Protein AF-A0A382FRQ6-F1 (afdb_monomer_lite)

Structure (mmCIF, N/CA/C/O backbone):
data_AF-A0A382FRQ6-F1
#
_entry.id   AF-A0A382FRQ6-F1
#
loop_
_atom_site.group_PDB
_atom_site.id
_atom_site.type_symbol
_atom_site.label_atom_id
_atom_site.label_alt_id
_atom_site.label_comp_id
_atom_site.label_asym_id
_atom_site.label_entity_id
_atom_site.label_seq_id
_atom_site.pdbx_PDB_ins_code
_atom_site.Cartn_x
_atom_site.Cartn_y
_atom_site.Cartn_z
_atom_site.occupancy
_atom_site.B_iso_or_equiv
_atom_site.auth_seq_id
_atom_site.auth_comp_id
_atom_site.auth_asym_id
_atom_site.auth_atom_id
_atom_site.pdbx_PDB_model_num
ATOM 1 N N . VAL A 1 1 ? -7.088 -6.819 -3.704 1.00 47.34 1 VAL A N 1
ATOM 2 C CA . VAL A 1 1 ? -6.809 -6.415 -2.300 1.00 47.34 1 VAL A CA 1
ATOM 3 C C . VAL A 1 1 ? -5.387 -5.875 -2.237 1.00 47.34 1 VAL A C 1
ATOM 5 O O . VAL A 1 1 ? -4.521 -6.510 -2.837 1.00 47.34 1 VAL A O 1
ATOM 8 N N . PRO A 1 2 ? -5.138 -4.706 -1.618 1.00 60.22 2 PRO A N 1
ATOM 9 C CA . PRO A 1 2 ? -3.780 -4.191 -1.448 1.00 60.22 2 PRO A CA 1
ATOM 10 C C . PRO A 1 2 ? -2.898 -5.251 -0.771 1.00 60.22 2 PRO A C 1
ATOM 12 O O . PRO A 1 2 ? -3.379 -5.996 0.079 1.00 60.22 2 PRO A O 1
ATOM 15 N N . LEU A 1 3 ? -1.625 -5.347 -1.171 1.00 59.47 3 LEU A N 1
ATOM 16 C CA . LEU A 1 3 ? -0.687 -6.388 -0.712 1.00 59.47 3 LEU A CA 1
ATOM 17 C C . LEU A 1 3 ? -0.562 -6.438 0.825 1.00 59.47 3 LEU A C 1
ATOM 19 O O . LEU A 1 3 ? -0.280 -7.487 1.403 1.00 59.47 3 LEU A O 1
ATOM 23 N N . ASP A 1 4 ? -0.820 -5.308 1.485 1.00 76.50 4 ASP A N 1
ATOM 24 C CA . ASP A 1 4 ? -0.735 -5.163 2.928 1.00 76.50 4 ASP A CA 1
ATOM 25 C C . ASP A 1 4 ? -2.070 -5.500 3.617 1.00 76.50 4 ASP A C 1
ATOM 27 O O . ASP A 1 4 ? -3.002 -4.692 3.695 1.00 76.50 4 ASP A O 1
ATOM 31 N N . ARG A 1 5 ? -2.170 -6.735 4.128 1.00 81.25 5 ARG A N 1
ATOM 32 C CA . ARG A 1 5 ? -3.364 -7.230 4.843 1.00 81.25 5 ARG A CA 1
ATOM 33 C C . ARG A 1 5 ? -3.724 -6.368 6.051 1.00 81.25 5 ARG A C 1
ATOM 35 O O . ARG A 1 5 ? -4.899 -6.306 6.404 1.00 81.25 5 ARG A O 1
ATOM 42 N N . ARG A 1 6 ? -2.739 -5.723 6.680 1.00 87.44 6 ARG A N 1
ATOM 43 C CA . ARG A 1 6 ? -2.962 -4.852 7.834 1.00 87.44 6 ARG A CA 1
ATOM 44 C C . ARG A 1 6 ? -3.715 -3.587 7.427 1.00 87.44 6 ARG A C 1
ATOM 46 O O . ARG A 1 6 ? -4.753 -3.295 8.011 1.00 87.44 6 ARG A O 1
ATOM 53 N N . VAL A 1 7 ? -3.239 -2.895 6.390 1.00 85.81 7 VAL A N 1
ATOM 54 C CA . VAL A 1 7 ? -3.886 -1.679 5.861 1.00 85.81 7 VAL A CA 1
ATOM 55 C C . VAL A 1 7 ? -5.318 -1.981 5.423 1.00 85.81 7 VAL A C 1
ATOM 57 O O . VAL A 1 7 ? -6.222 -1.179 5.646 1.00 85.81 7 VAL A O 1
ATOM 60 N N . TRP A 1 8 ? -5.550 -3.167 4.853 1.00 88.50 8 TRP A N 1
ATOM 61 C CA . TRP A 1 8 ? -6.897 -3.603 4.498 1.00 88.50 8 TRP A CA 1
ATOM 62 C C . TRP A 1 8 ? -7.818 -3.748 5.718 1.00 88.50 8 TRP A C 1
ATOM 64 O O . TRP A 1 8 ? -8.946 -3.266 5.693 1.00 88.50 8 TRP A O 1
ATOM 74 N N . GLN A 1 9 ? -7.342 -4.355 6.809 1.00 90.50 9 GLN A N 1
ATOM 75 C CA . GLN A 1 9 ? -8.123 -4.477 8.046 1.00 90.50 9 GLN A CA 1
ATOM 76 C C . GLN A 1 9 ? -8.423 -3.118 8.686 1.00 90.50 9 GLN A C 1
ATOM 78 O O . GLN A 1 9 ? -9.550 -2.892 9.120 1.00 90.50 9 GLN A O 1
ATOM 83 N N . GLU A 1 10 ? -7.444 -2.210 8.707 1.00 91.25 10 GLU A N 1
ATOM 84 C CA . GLU A 1 10 ? -7.626 -0.837 9.197 1.00 91.25 10 GLU A CA 1
ATOM 85 C C . GLU A 1 10 ? -8.672 -0.087 8.352 1.00 91.25 10 GLU A C 1
ATOM 87 O O . GLU A 1 10 ? -9.565 0.562 8.896 1.00 91.25 10 GLU A O 1
ATOM 92 N N . SER A 1 11 ? -8.629 -0.259 7.028 1.00 90.06 11 SER A N 1
ATOM 93 C CA . SER A 1 11 ? -9.592 0.338 6.093 1.00 90.06 11 SER A CA 1
ATOM 94 C C . SER A 1 11 ? -11.012 -0.194 6.307 1.00 90.06 11 SER A C 1
ATOM 96 O O . SER A 1 11 ? -11.962 0.584 6.364 1.00 90.06 11 SER A O 1
ATOM 98 N N . CYS A 1 12 ? -11.168 -1.510 6.485 1.00 90.38 12 CYS A N 1
ATOM 99 C CA . CYS A 1 12 ? -12.462 -2.116 6.798 1.00 90.38 12 CYS A CA 1
ATOM 100 C C . CYS A 1 12 ? -13.008 -1.640 8.148 1.00 90.38 12 CYS A C 1
ATOM 102 O O . CYS A 1 12 ? -14.186 -1.315 8.234 1.00 90.38 12 CYS A O 1
ATOM 104 N N . ALA A 1 13 ? -12.166 -1.542 9.181 1.00 92.62 13 ALA A N 1
ATOM 105 C CA . ALA A 1 13 ? -12.591 -1.066 10.496 1.00 92.62 13 ALA A CA 1
ATOM 106 C C . ALA A 1 13 ? -13.077 0.394 10.458 1.00 92.62 13 ALA A C 1
ATOM 108 O O . ALA A 1 13 ? -14.084 0.725 11.082 1.00 92.62 13 ALA A O 1
ATOM 109 N N . LEU A 1 14 ? -12.397 1.260 9.698 1.00 92.00 14 LEU A N 1
ATOM 110 C CA . LEU A 1 14 ? -12.818 2.649 9.491 1.00 92.00 14 LEU A CA 1
ATOM 111 C C . LEU A 1 14 ? -14.135 2.736 8.710 1.00 92.00 14 LEU A C 1
ATOM 113 O O . LEU A 1 14 ? -15.026 3.491 9.098 1.00 92.00 14 LEU A O 1
ATOM 117 N N . ARG A 1 15 ? -14.297 1.921 7.664 1.00 92.88 15 ARG A N 1
ATOM 118 C CA . ARG A 1 15 ? -15.562 1.816 6.926 1.00 92.88 15 ARG A CA 1
ATOM 119 C C . ARG A 1 15 ? -16.701 1.352 7.835 1.00 92.88 15 ARG A C 1
ATOM 121 O O . ARG A 1 15 ? -17.777 1.940 7.808 1.00 92.88 15 ARG A O 1
ATOM 128 N N . ASP A 1 16 ? -16.474 0.326 8.653 1.00 92.25 16 ASP A N 1
ATOM 129 C CA . ASP A 1 16 ? -17.487 -0.228 9.564 1.00 92.25 16 ASP A CA 1
ATOM 130 C C . ASP A 1 16 ? -17.875 0.764 10.670 1.00 92.25 16 ASP A C 1
ATOM 132 O O . ASP A 1 16 ? -19.008 0.754 11.149 1.00 92.25 16 ASP A O 1
ATOM 136 N N . ALA A 1 17 ? -16.966 1.674 11.026 1.00 93.69 17 ALA A N 1
ATOM 137 C CA . ALA A 1 17 ? -17.248 2.818 11.887 1.00 93.69 17 ALA A CA 1
ATOM 138 C C . ALA A 1 17 ? -18.015 3.958 11.174 1.00 93.69 17 ALA A C 1
ATOM 140 O O . ALA A 1 17 ? -18.322 4.971 11.802 1.00 93.69 17 ALA A O 1
ATOM 141 N N . GLY A 1 18 ? -18.357 3.796 9.891 1.00 92.56 18 GLY A N 1
ATOM 142 C CA . GLY A 1 18 ? -19.164 4.733 9.107 1.00 92.56 18 GLY A CA 1
ATOM 143 C C . GLY A 1 18 ? -18.369 5.830 8.399 1.00 92.56 18 GLY A C 1
ATOM 144 O O . GLY A 1 18 ? -18.969 6.798 7.933 1.00 92.56 18 GLY A O 1
ATOM 145 N N . TYR A 1 19 ? -17.041 5.712 8.320 1.00 91.44 19 TYR A N 1
ATOM 146 C CA . TYR A 1 19 ? -16.209 6.671 7.597 1.00 91.44 19 TYR A CA 1
ATOM 147 C C . TYR A 1 19 ? -16.111 6.331 6.109 1.00 91.44 19 TYR A C 1
ATOM 149 O O . TYR A 1 19 ? -16.111 5.166 5.711 1.00 91.44 19 TYR A O 1
ATOM 157 N N . GLU A 1 20 ? -15.969 7.366 5.284 1.00 92.44 20 GLU A N 1
ATOM 158 C CA . GLU A 1 20 ? -15.590 7.214 3.882 1.00 92.44 20 GLU A CA 1
ATOM 159 C C . GLU A 1 20 ? -14.093 6.895 3.802 1.00 92.44 20 GLU A C 1
ATOM 161 O O . GLU A 1 20 ? -13.253 7.654 4.292 1.00 92.44 20 GLU A O 1
ATOM 166 N N . VAL A 1 21 ? -13.759 5.742 3.221 1.00 92.25 21 VAL A N 1
ATOM 167 C CA . VAL A 1 21 ? -12.384 5.243 3.154 1.00 92.25 2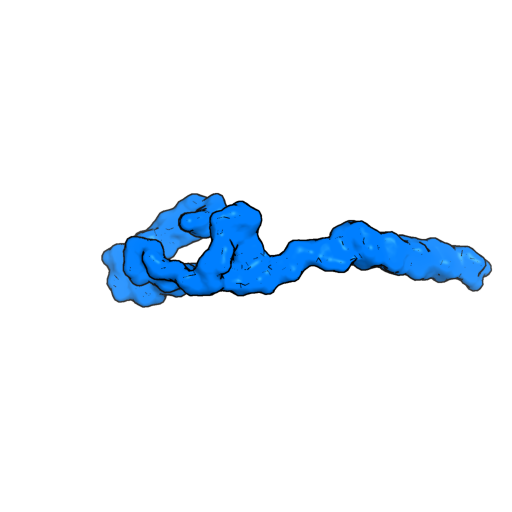1 VAL A CA 1
ATOM 168 C C . VAL A 1 21 ? -11.964 5.094 1.703 1.00 92.25 21 VAL A C 1
ATOM 170 O O . VAL A 1 21 ? -12.634 4.438 0.903 1.00 92.25 21 VAL A O 1
ATOM 173 N N . VAL A 1 22 ? -10.805 5.669 1.395 1.00 90.38 22 VAL A N 1
ATOM 174 C CA . VAL A 1 22 ? -10.168 5.598 0.084 1.00 90.38 22 VAL A CA 1
ATOM 175 C C . VAL A 1 22 ? -8.750 5.068 0.262 1.00 90.38 22 VAL A C 1
ATOM 177 O O . VAL A 1 22 ? -7.985 5.574 1.081 1.00 90.38 22 VAL A O 1
ATOM 180 N N . VAL A 1 23 ? -8.388 4.047 -0.511 1.00 88.44 23 VAL A N 1
ATOM 181 C CA . VAL A 1 23 ? -7.065 3.419 -0.481 1.00 88.44 23 VAL A CA 1
ATOM 182 C C . VAL A 1 23 ? -6.323 3.753 -1.766 1.00 88.44 23 VAL A C 1
ATOM 184 O O . VAL A 1 23 ? -6.775 3.418 -2.856 1.00 88.44 23 VAL A O 1
ATOM 187 N N . ILE A 1 24 ? -5.153 4.377 -1.642 1.00 87.25 24 ILE A N 1
ATOM 188 C CA . ILE A 1 24 ? -4.288 4.718 -2.776 1.00 87.25 24 ILE A CA 1
ATOM 189 C C . ILE A 1 24 ? -3.053 3.822 -2.719 1.00 87.25 24 ILE A C 1
ATOM 191 O O . ILE A 1 24 ? -2.351 3.800 -1.708 1.00 87.25 24 ILE A O 1
ATOM 195 N N . CYS A 1 25 ? -2.786 3.062 -3.780 1.00 80.88 25 CYS A N 1
ATOM 196 C CA . CYS A 1 25 ? -1.635 2.160 -3.829 1.00 80.88 25 CYS A CA 1
ATOM 197 C C . CYS A 1 25 ? -1.002 2.074 -5.227 1.00 80.88 25 CYS A C 1
ATOM 199 O O . CYS A 1 25 ? -1.658 2.369 -6.228 1.00 80.88 25 CYS A O 1
ATOM 201 N N . PRO A 1 26 ? 0.278 1.678 -5.338 1.00 78.56 26 PRO A N 1
ATOM 202 C CA . PRO A 1 26 ? 0.908 1.492 -6.636 1.00 78.56 26 PRO A CA 1
ATOM 203 C C . PRO A 1 26 ? 0.323 0.277 -7.361 1.00 78.56 26 PRO A C 1
ATOM 205 O O . PRO A 1 26 ? 0.029 -0.763 -6.764 1.00 78.56 26 PRO A O 1
ATOM 208 N N . ARG A 1 27 ? 0.194 0.392 -8.683 1.00 74.19 27 ARG A N 1
ATOM 209 C CA . ARG A 1 27 ? -0.186 -0.712 -9.564 1.00 74.19 27 ARG A CA 1
ATOM 210 C C . ARG A 1 27 ? 0.901 -1.787 -9.516 1.00 74.19 27 ARG A C 1
ATOM 212 O O . ARG A 1 27 ? 2.073 -1.496 -9.735 1.00 74.19 27 ARG A O 1
ATOM 219 N N . MET A 1 28 ? 0.510 -3.025 -9.235 1.00 65.62 28 MET A N 1
ATOM 220 C CA . MET A 1 28 ? 1.424 -4.160 -9.075 1.00 65.62 28 MET A CA 1
ATOM 221 C C . MET A 1 28 ? 1.131 -5.246 -10.115 1.00 65.62 28 MET A C 1
ATOM 223 O O . MET A 1 28 ? 0.021 -5.317 -10.652 1.00 65.62 28 MET A O 1
ATOM 227 N N . ARG A 1 29 ? 2.124 -6.101 -10.403 1.00 56.59 29 ARG A N 1
ATOM 228 C CA . ARG A 1 29 ? 2.007 -7.204 -11.374 1.00 56.59 29 ARG A CA 1
ATOM 229 C C . ARG A 1 29 ? 0.761 -8.054 -11.081 1.00 56.59 29 ARG A C 1
ATOM 231 O O . ARG A 1 29 ? 0.675 -8.679 -10.032 1.00 56.59 29 ARG A O 1
ATOM 238 N N . GLY A 1 30 ? -0.194 -8.057 -12.013 1.00 59.78 30 GLY A N 1
ATOM 239 C CA . GLY A 1 30 ? -1.447 -8.821 -11.926 1.00 59.78 30 GLY A CA 1
ATOM 240 C C . GLY A 1 30 ? -2.704 -8.012 -11.580 1.00 59.78 30 GLY A C 1
ATOM 241 O O . GLY A 1 30 ? -3.801 -8.512 -11.796 1.00 59.78 30 GLY A O 1
ATOM 242 N N . PHE A 1 31 ? -2.579 -6.760 -11.127 1.00 59.22 31 PHE A N 1
ATOM 243 C CA . PHE A 1 31 ? -3.719 -5.880 -10.842 1.00 59.22 31 PHE A CA 1
ATOM 244 C C . PHE A 1 31 ? -3.708 -4.681 -11.791 1.00 59.22 31 PHE A C 1
ATOM 246 O O . PHE A 1 31 ? -2.967 -3.719 -11.595 1.00 59.22 31 PHE A O 1
ATOM 253 N N . THR A 1 32 ? -4.493 -4.763 -12.867 1.00 57.50 32 THR A N 1
ATOM 254 C CA . THR A 1 32 ? -4.438 -3.817 -13.992 1.00 57.50 32 THR A CA 1
ATOM 255 C C . THR A 1 32 ? -5.501 -2.723 -13.985 1.00 57.50 32 THR A C 1
ATOM 257 O O . THR A 1 32 ? -5.377 -1.773 -14.755 1.00 57.50 32 THR A O 1
ATOM 260 N N . GLU A 1 33 ? -6.520 -2.814 -13.137 1.00 68.00 33 GLU A N 1
ATOM 261 C CA . GLU A 1 33 ? -7.548 -1.774 -13.092 1.00 68.00 33 GLU A CA 1
ATOM 262 C C . GLU A 1 33 ? -7.077 -0.563 -12.268 1.00 68.00 33 GLU A C 1
ATOM 264 O O . GLU A 1 33 ? -6.570 -0.748 -11.156 1.00 68.00 33 GLU A O 1
ATOM 269 N N . PRO A 1 34 ? -7.168 0.661 -12.829 1.00 71.06 34 PRO A N 1
ATOM 270 C CA . PRO A 1 34 ? -6.702 1.893 -12.187 1.00 71.06 34 PRO A CA 1
ATOM 271 C C . PRO A 1 34 ? -7.610 2.349 -11.040 1.00 71.06 34 PRO A C 1
ATOM 273 O O . PRO A 1 34 ? -7.161 3.069 -10.151 1.00 71.06 34 PRO A O 1
ATOM 276 N N . GLU A 1 35 ? -8.865 1.921 -11.046 1.00 80.62 35 GLU A N 1
ATOM 277 C CA . GLU A 1 35 ? -9.858 2.210 -10.022 1.00 80.62 35 GLU A CA 1
ATOM 278 C C . GLU A 1 35 ? -10.703 0.956 -9.812 1.00 80.62 35 GLU A C 1
ATOM 280 O O . GLU A 1 35 ? -11.116 0.315 -10.776 1.00 80.62 35 GLU A O 1
ATOM 285 N N . GLU A 1 36 ? -10.923 0.584 -8.555 1.00 86.19 36 GLU A N 1
ATOM 286 C CA . GLU A 1 36 ? -11.724 -0.579 -8.182 1.00 86.19 36 GLU A CA 1
ATOM 287 C C . GLU A 1 36 ? -12.437 -0.292 -6.857 1.00 86.19 36 GLU A C 1
ATOM 289 O O . GLU A 1 36 ? -11.844 0.281 -5.94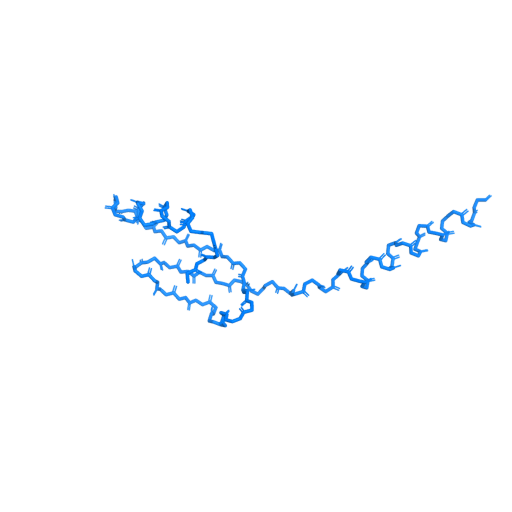5 1.00 86.19 36 GLU A O 1
ATOM 294 N N . VAL A 1 37 ? -13.697 -0.704 -6.722 1.00 86.38 37 VAL A N 1
ATOM 295 C CA . VAL A 1 37 ? -14.418 -0.634 -5.443 1.00 86.38 37 VAL A CA 1
ATOM 296 C C . VAL A 1 37 ? -14.457 -2.029 -4.839 1.00 86.38 37 VAL A C 1
ATOM 298 O O . VAL A 1 37 ? -15.039 -2.942 -5.419 1.00 86.38 37 VAL A O 1
ATOM 301 N N . ILE A 1 38 ? -13.845 -2.194 -3.667 1.00 85.31 38 ILE A N 1
ATOM 302 C CA . ILE A 1 38 ? -13.790 -3.472 -2.950 1.00 85.31 38 ILE A CA 1
ATOM 303 C C . ILE A 1 38 ? -14.494 -3.286 -1.609 1.00 85.31 38 ILE A C 1
ATOM 305 O O . ILE A 1 38 ? -14.103 -2.426 -0.828 1.00 85.31 38 ILE A O 1
ATOM 309 N N . ASP A 1 39 ? -15.539 -4.069 -1.340 1.00 83.94 39 ASP A N 1
ATOM 310 C CA . ASP A 1 39 ? -16.335 -4.001 -0.104 1.00 83.94 39 ASP A CA 1
ATOM 311 C C . ASP A 1 39 ? -16.770 -2.568 0.283 1.00 83.94 39 ASP A C 1
ATOM 313 O O . ASP A 1 39 ? -16.742 -2.184 1.455 1.00 83.94 39 ASP A O 1
ATOM 317 N N . GLY A 1 40 ? -17.128 -1.752 -0.716 1.00 83.06 40 GLY A N 1
ATOM 318 C CA . GLY A 1 40 ? -17.530 -0.351 -0.535 1.00 83.06 40 GLY A CA 1
ATOM 319 C C . GLY A 1 40 ? -16.383 0.637 -0.283 1.00 83.06 40 GLY A C 1
ATOM 320 O O . GLY A 1 40 ? -16.650 1.809 -0.047 1.00 83.06 40 GLY A O 1
ATOM 321 N N . ILE A 1 41 ? -15.125 0.192 -0.341 1.00 87.88 41 ILE A N 1
ATOM 322 C CA . ILE A 1 41 ? -13.921 1.022 -0.206 1.00 87.88 41 I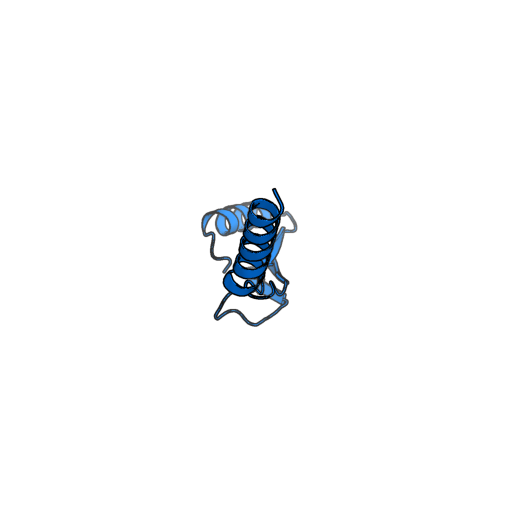LE A CA 1
ATOM 323 C C . ILE A 1 41 ? -13.385 1.333 -1.601 1.00 87.88 41 ILE A C 1
ATOM 325 O O . ILE A 1 41 ? -13.201 0.427 -2.420 1.00 87.88 41 ILE A O 1
ATOM 329 N N . GLN A 1 42 ? -13.110 2.608 -1.869 1.00 89.94 42 GLN A N 1
ATOM 330 C CA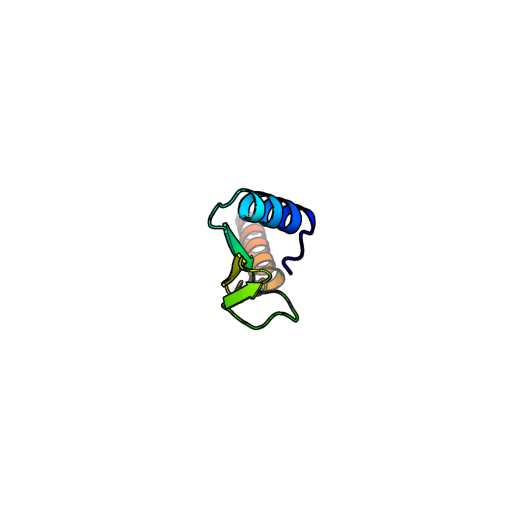 . GLN A 1 42 ? -12.607 3.052 -3.165 1.00 89.94 42 GLN A CA 1
ATOM 331 C C . GLN A 1 42 ? -11.092 2.844 -3.234 1.00 89.94 42 GLN A C 1
ATOM 333 O O . GLN A 1 42 ? -10.351 3.334 -2.382 1.00 89.94 42 GLN A O 1
ATOM 338 N N . VAL A 1 43 ? -10.616 2.085 -4.219 1.00 88.31 43 VAL A N 1
ATOM 339 C CA . VAL A 1 43 ? -9.201 1.735 -4.373 1.00 88.31 43 VAL A CA 1
ATOM 340 C C . VAL A 1 43 ? -8.656 2.360 -5.650 1.00 88.31 43 VAL A C 1
ATOM 342 O O . VAL A 1 43 ? -8.987 1.927 -6.752 1.00 88.31 43 VAL A O 1
ATOM 345 N N . TYR A 1 44 ? -7.765 3.336 -5.499 1.00 87.00 44 TYR A N 1
ATOM 346 C CA . TYR A 1 44 ? -7.056 3.976 -6.603 1.00 87.00 44 TYR A CA 1
ATOM 347 C C . TYR A 1 44 ? -5.667 3.372 -6.772 1.00 87.00 44 TYR A C 1
ATOM 349 O O . TYR A 1 44 ? -4.837 3.394 -5.859 1.00 87.00 44 TYR A O 1
ATOM 357 N N . ARG A 1 45 ? -5.397 2.851 -7.971 1.00 84.62 45 ARG A N 1
ATOM 358 C CA . ARG A 1 45 ? -4.112 2.255 -8.335 1.00 84.62 45 ARG A CA 1
ATOM 359 C C . ARG A 1 45 ? -3.360 3.157 -9.294 1.00 84.62 45 ARG A C 1
ATOM 361 O O . ARG A 1 45 ? -3.643 3.188 -10.491 1.00 84.62 45 ARG A O 1
ATOM 368 N N . HIS A 1 46 ? -2.364 3.872 -8.781 1.00 78.50 46 HIS A N 1
ATOM 369 C CA . HIS A 1 46 ? -1.524 4.715 -9.627 1.00 78.50 46 HIS A CA 1
ATOM 370 C C . HIS A 1 46 ? -0.448 3.876 -10.319 1.00 78.50 46 HIS A C 1
ATOM 372 O O . HIS A 1 46 ? 0.150 2.982 -9.717 1.00 78.50 46 HIS A O 1
ATOM 378 N N . TRP A 1 47 ? -0.193 4.152 -11.602 1.00 67.56 47 TRP A N 1
ATOM 379 C CA . TRP A 1 47 ? 0.927 3.541 -12.313 1.00 67.56 47 TRP A CA 1
ATOM 380 C C . TRP A 1 47 ? 2.220 3.964 -11.623 1.00 67.56 47 TRP A C 1
ATOM 382 O O . TRP A 1 47 ? 2.607 5.132 -11.676 1.00 67.56 47 TRP A O 1
ATOM 392 N N . ILE A 1 48 ? 2.884 3.019 -10.964 1.00 62.38 48 ILE A N 1
ATOM 393 C CA . ILE A 1 48 ? 4.293 3.187 -10.660 1.00 62.38 48 ILE A CA 1
ATOM 394 C C . ILE A 1 48 ? 5.015 2.688 -11.902 1.00 62.38 48 ILE A C 1
ATOM 396 O O . ILE A 1 48 ? 4.807 1.555 -12.339 1.00 62.38 48 ILE A O 1
ATOM 400 N N . SER A 1 49 ? 5.772 3.574 -12.546 1.00 54.12 49 SER A N 1
ATOM 401 C CA . SER A 1 49 ? 6.671 3.141 -13.605 1.00 54.12 49 SER A CA 1
ATOM 402 C C . SER A 1 49 ? 7.636 2.176 -12.944 1.00 54.12 49 SER A C 1
ATOM 404 O O . SER A 1 49 ? 8.455 2.625 -12.146 1.00 54.12 49 SER A O 1
ATOM 406 N N . GLU A 1 50 ? 7.440 0.877 -13.212 1.00 51.47 50 GLU A N 1
ATOM 407 C CA . GLU A 1 50 ? 8.320 -0.230 -12.834 1.00 51.47 50 GLU A CA 1
ATOM 408 C C . GLU A 1 50 ? 9.740 0.295 -12.940 1.00 51.47 50 GLU A C 1
ATOM 410 O O . GLU A 1 50 ? 10.164 0.606 -14.047 1.00 51.47 50 GLU A O 1
ATOM 415 N N . GLU A 1 51 ? 10.350 0.559 -11.783 1.00 48.81 51 GLU A N 1
ATOM 416 C CA . GLU A 1 51 ? 11.748 0.904 -11.558 1.00 48.81 51 GLU A CA 1
ATOM 417 C C . GLU A 1 51 ? 12.548 1.151 -12.843 1.00 48.81 51 GLU A C 1
ATOM 419 O O . GLU A 1 51 ? 13.503 0.440 -13.155 1.00 48.81 51 GLU A O 1
ATOM 424 N N . ALA A 1 52 ? 12.222 2.223 -13.571 1.00 45.47 52 ALA A N 1
ATOM 425 C CA . ALA A 1 52 ? 12.964 2.613 -14.767 1.00 45.47 52 ALA A CA 1
ATOM 426 C C . ALA A 1 52 ? 14.400 3.066 -14.409 1.00 45.47 52 ALA A C 1
ATOM 428 O O . ALA A 1 52 ? 15.160 3.495 -15.273 1.00 45.47 52 ALA A O 1
ATOM 429 N N . GLY A 1 53 ? 14.782 2.967 -13.128 1.00 50.78 53 GLY A N 1
ATOM 430 C CA . GLY A 1 53 ? 16.059 3.380 -12.569 1.00 50.78 53 GLY A CA 1
ATOM 431 C C . GLY A 1 53 ? 16.888 2.290 -11.885 1.00 50.78 53 GLY A C 1
ATOM 432 O O . GLY A 1 53 ? 18.027 2.594 -11.551 1.00 50.78 53 GLY A O 1
ATOM 433 N N . ALA A 1 54 ? 16.416 1.049 -11.694 1.00 57.72 54 ALA A N 1
ATOM 434 C CA . ALA A 1 54 ? 17.162 0.110 -10.836 1.00 57.72 54 ALA A CA 1
ATOM 435 C C . ALA A 1 54 ? 18.534 -0.295 -11.410 1.00 57.72 54 ALA A C 1
ATOM 437 O O . ALA A 1 54 ? 19.491 -0.448 -10.660 1.00 57.72 54 ALA A O 1
ATOM 438 N N . VAL A 1 55 ? 18.661 -0.415 -12.738 1.00 61.41 55 VAL A N 1
ATOM 439 C CA . VAL A 1 55 ? 19.944 -0.766 -13.382 1.00 61.41 55 VAL A CA 1
ATOM 440 C C . VAL A 1 55 ? 20.519 0.400 -14.180 1.00 61.41 55 VAL A C 1
ATOM 442 O O . VAL A 1 55 ? 21.689 0.735 -14.026 1.00 61.41 55 VAL A O 1
ATOM 445 N N . GLY A 1 56 ? 19.710 1.059 -15.016 1.00 66.25 56 GLY A N 1
ATOM 446 C CA . GLY A 1 56 ? 20.187 2.166 -15.854 1.00 66.25 56 GLY A CA 1
ATOM 447 C C . GLY A 1 56 ? 20.551 3.421 -15.054 1.00 66.25 56 GLY A C 1
ATOM 448 O O . GLY A 1 56 ? 21.577 4.045 -15.324 1.00 66.25 56 GLY A O 1
ATOM 449 N N . GLY A 1 57 ? 19.738 3.760 -14.047 1.00 67.12 57 GLY A N 1
ATOM 450 C CA . GLY A 1 57 ? 20.014 4.857 -13.114 1.00 67.12 57 GLY A CA 1
ATOM 451 C C . GLY A 1 57 ? 21.246 4.561 -12.264 1.00 67.12 57 GLY A C 1
ATOM 452 O O . GLY A 1 57 ? 22.180 5.357 -12.250 1.00 67.12 57 GLY A O 1
ATOM 453 N N . PHE A 1 58 ? 21.302 3.359 -11.687 1.00 69.00 58 PHE A N 1
ATOM 454 C CA . PHE A 1 58 ? 22.450 2.884 -10.913 1.00 69.00 58 PHE A CA 1
ATOM 455 C C . PHE A 1 58 ? 23.771 2.927 -11.701 1.00 69.00 58 PHE A C 1
ATOM 457 O O . PHE A 1 58 ? 24.758 3.480 -11.225 1.00 69.00 58 PHE A O 1
ATOM 464 N N . LEU A 1 59 ? 23.805 2.408 -12.936 1.00 78.31 59 LEU A N 1
ATOM 465 C CA . LEU A 1 59 ? 25.016 2.432 -13.768 1.00 78.31 59 LEU A CA 1
ATOM 466 C C . LEU A 1 59 ? 25.461 3.857 -14.104 1.00 78.31 59 LEU A C 1
ATOM 468 O O . LEU A 1 59 ? 26.660 4.137 -14.137 1.00 78.31 59 LEU A O 1
ATOM 472 N N . ARG A 1 60 ? 24.515 4.765 -14.355 1.00 79.88 60 ARG A N 1
ATOM 473 C CA . ARG A 1 60 ? 24.812 6.171 -14.636 1.00 79.88 60 ARG A CA 1
ATOM 474 C C . ARG A 1 60 ? 25.355 6.898 -13.404 1.00 79.88 60 ARG A C 1
ATOM 476 O O . ARG A 1 60 ? 26.331 7.633 -13.524 1.00 79.88 60 ARG A O 1
ATOM 483 N N . GLU A 1 61 ? 24.760 6.681 -12.237 1.00 79.56 61 GLU A N 1
ATOM 484 C CA . GLU A 1 61 ? 25.266 7.230 -10.976 1.00 79.56 61 GLU A CA 1
ATOM 485 C C . GLU A 1 61 ? 26.677 6.711 -10.693 1.00 79.56 61 GLU A C 1
ATOM 487 O O . GLU A 1 61 ? 27.603 7.506 -10.519 1.00 79.56 61 GLU A O 1
ATOM 492 N N . TYR A 1 62 ? 26.874 5.393 -10.775 1.00 81.19 62 TYR A N 1
ATOM 493 C CA . TYR A 1 62 ? 28.158 4.757 -10.495 1.00 81.19 62 TYR A CA 1
ATOM 494 C C . TYR A 1 62 ? 29.257 5.196 -11.472 1.00 81.19 62 TYR A C 1
ATOM 496 O O . TYR A 1 62 ? 30.364 5.532 -11.059 1.00 81.19 62 TYR A O 1
ATOM 504 N N . SER A 1 63 ? 28.954 5.267 -12.772 1.00 85.69 63 SER A N 1
ATOM 505 C CA . SER A 1 63 ? 29.916 5.742 -13.779 1.00 85.69 63 SER A CA 1
ATOM 506 C C . SER A 1 63 ? 30.284 7.217 -13.604 1.00 85.69 63 SER A C 1
ATOM 508 O O . SER A 1 63 ? 31.443 7.576 -13.803 1.00 85.69 63 SER A O 1
ATOM 510 N N . SER A 1 64 ? 29.341 8.071 -13.191 1.00 85.25 64 SER A N 1
ATOM 511 C CA . SER A 1 64 ? 29.631 9.482 -12.913 1.00 85.25 64 SER A CA 1
ATOM 512 C C . SER A 1 64 ? 30.535 9.670 -11.690 1.00 85.25 64 SER A C 1
ATOM 514 O O . SER A 1 64 ? 31.444 10.499 -11.729 1.00 85.25 64 SER A O 1
ATOM 516 N N . ALA A 1 65 ? 30.337 8.857 -10.648 1.00 83.38 65 ALA A N 1
ATOM 517 C CA . ALA A 1 65 ? 31.191 8.840 -9.467 1.00 83.38 65 ALA A CA 1
ATOM 518 C C . ALA A 1 65 ? 32.611 8.372 -9.822 1.00 83.38 65 ALA A C 1
ATOM 520 O O . ALA A 1 65 ? 33.577 9.069 -9.521 1.00 83.38 65 ALA A O 1
ATOM 521 N N . LEU A 1 66 ? 32.724 7.264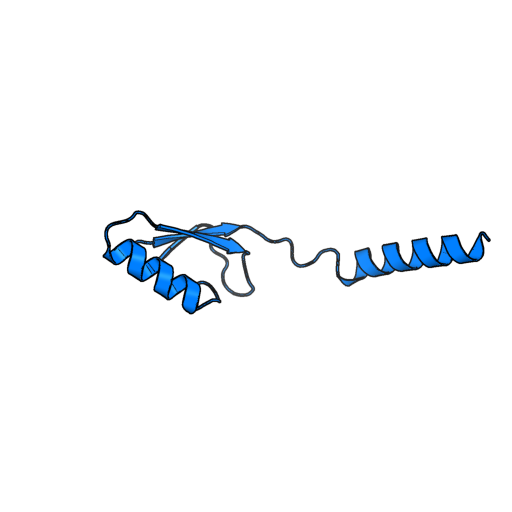 -10.565 1.00 85.00 66 LEU A N 1
ATOM 522 C CA . LEU A 1 66 ? 34.004 6.721 -11.022 1.00 85.00 66 LEU A CA 1
ATOM 523 C C . LEU A 1 66 ? 34.784 7.737 -11.875 1.00 85.00 66 LEU A C 1
ATOM 525 O O . LEU A 1 66 ? 35.984 7.922 -11.699 1.00 85.00 66 LEU A O 1
ATOM 529 N N . TRP A 1 67 ? 34.107 8.449 -12.783 1.00 87.06 67 TRP A N 1
ATOM 530 C CA . TRP A 1 67 ? 34.737 9.504 -13.584 1.00 87.06 67 TRP A CA 1
ATOM 531 C C . TRP A 1 67 ? 35.245 10.667 -12.721 1.00 87.06 67 TRP A C 1
ATOM 533 O O . TRP A 1 67 ? 36.296 11.239 -13.010 1.00 87.06 67 TRP A O 1
ATOM 543 N N . GLY A 1 68 ? 34.501 11.035 -11.674 1.00 83.19 68 GLY A N 1
ATOM 544 C CA . GLY A 1 68 ? 34.916 12.047 -10.704 1.00 83.19 68 GLY A CA 1
ATOM 545 C C . GLY A 1 68 ? 36.192 11.655 -9.959 1.00 83.19 68 GLY A C 1
ATOM 546 O O . GLY A 1 68 ? 37.079 12.492 -9.811 1.00 83.19 68 GLY A O 1
ATOM 547 N N . GLU A 1 69 ? 36.317 10.384 -9.569 1.00 79.25 69 GLU A N 1
ATOM 548 C CA . GLU A 1 69 ? 37.526 9.840 -8.935 1.00 79.25 69 GLU A CA 1
ATOM 549 C C . GLU A 1 69 ? 38.734 9.846 -9.883 1.00 79.25 69 GLU A C 1
ATOM 551 O O . GLU A 1 69 ? 39.822 10.228 -9.472 1.00 79.25 69 GLU A O 1
ATOM 556 N N . PHE A 1 70 ? 38.550 9.514 -11.167 1.00 78.75 70 PHE A N 1
ATOM 557 C CA . PHE A 1 70 ? 39.631 9.560 -12.167 1.00 78.75 70 PHE A CA 1
ATOM 558 C C . PHE A 1 70 ? 40.080 10.976 -12.561 1.00 78.75 70 PHE A C 1
ATOM 560 O O . PHE A 1 70 ? 41.095 11.126 -13.242 1.00 78.75 70 PHE A O 1
ATOM 567 N N . LYS A 1 71 ? 39.314 12.013 -12.203 1.00 75.88 71 LYS A N 1
ATOM 568 C CA . LYS A 1 71 ? 39.646 13.415 -12.499 1.00 75.88 71 LYS A CA 1
ATOM 569 C C . LYS A 1 71 ? 40.478 14.105 -11.408 1.00 75.88 71 LYS A C 1
ATOM 571 O O . LYS A 1 71 ? 40.838 15.267 -11.617 1.00 75.88 71 LYS A O 1
ATOM 576 N N . LEU A 1 72 ? 40.735 13.431 -10.284 1.00 59.00 72 LEU A N 1
ATOM 577 C CA . LEU A 1 72 ? 41.626 13.854 -9.195 1.00 59.00 72 LEU A CA 1
ATOM 578 C C . LEU A 1 72 ? 43.051 13.338 -9.435 1.00 59.00 72 LEU A C 1
ATOM 580 O O . LEU A 1 72 ? 43.989 14.110 -9.135 1.00 59.00 72 LEU A O 1
#

pLDDT: mean 77.27, std 13.59, range [45.47, 93.69]

Radius of gyration: 19.91 Å; chains: 1; bounding box: 61×23×28 Å

Secondary structure (DSSP, 8-state):
--S-HHHHHHHHHHHHTT---EEEEE--TT---SEEEETTEEEEEE---TTTTTTHHHHHHHHHHHHHHHT-

Organism: NCBI:txid408172

Foldseek 3Di:
DPPDPVVVVVQVVCVVVVDQAEAEEEDDPPRPDQWDQDPNYTYGHDHDPPPPCPPVVVVVVVVVVVVVVVVD

Sequence (7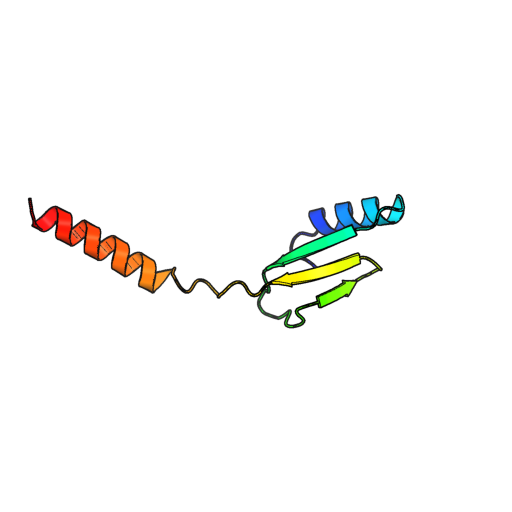2 aa):
VPLDRRVWQESCALRDAGYEVVVICPRMRGFTEPEEVIDGIQVYRHWISEEAGAVGGFLREYSSALWGEFKL